Protein AF-A0A101HVV5-F1 (afdb_monomer)

Solvent-accessible surface area (backbone atoms only — not comparable to full-atom values): 5990 Å² total; per-residue (Å²): 132,62,68,68,62,52,52,55,50,50,65,70,46,51,62,54,57,55,50,52,51,50,53,51,39,60,72,59,41,43,72,81,76,57,66,66,62,75,10,48,52,36,28,52,52,11,50,51,41,30,51,52,28,57,72,66,46,60,57,81,77,65,98,60,90,60,49,94,64,90,74,62,58,77,51,37,59,78,32,93,53,35,53,58,54,11,48,51,29,30,49,53,10,51,24,48,50,28,43,24,77,67,33,67,76,74,104

Secondary structure (DSSP, 8-state):
--HHHHHHHHHHHHHHHHHHHHHHHHHT--TTSS-HHHHHHHHHHHHHHHHHHHHHSTT--SSS---SS---SGGGGT-S-HHHHHHHHHHHHHHHHHT-TTHHHH-

Sequence (107 aa):
MNLDRMGSLAFRFRGGVWTLFFLLVLFLSRPGTAGPLYGLVPVALGQGIRFWAAGTIRQYRGEEVGAEGLVTWGPYSIARNPLYLGNALIGAGWCVLSGSVAAFIIF

pLDDT: mean 86.93, std 10.41, range [56.16, 98.31]

Mean predicted aligned error: 6.44 Å

Structure (mmCIF, N/CA/C/O backbone):
data_AF-A0A101HVV5-F1
#
_entry.id   AF-A0A101HVV5-F1
#
loop_
_atom_site.group_PDB
_atom_site.id
_atom_site.type_symbol
_atom_site.label_atom_id
_atom_site.label_alt_id
_atom_site.label_comp_id
_atom_site.label_asym_id
_atom_site.label_entity_id
_atom_site.label_seq_id
_atom_site.pdbx_PDB_ins_code
_atom_site.Cartn_x
_atom_site.Cartn_y
_atom_site.Cartn_z
_atom_site.occupancy
_atom_site.B_iso_or_equiv
_atom_site.auth_seq_id
_atom_site.auth_comp_id
_atom_site.auth_asym_id
_atom_site.auth_atom_id
_atom_site.pdbx_PDB_model_num
ATOM 1 N N . MET A 1 1 ? 16.655 21.029 22.994 1.00 56.16 1 MET A N 1
ATOM 2 C CA . MET A 1 1 ? 15.481 20.878 22.104 1.00 56.16 1 MET A CA 1
ATOM 3 C C . MET A 1 1 ? 14.636 19.753 22.693 1.00 56.16 1 MET A C 1
ATOM 5 O O . MET A 1 1 ? 15.201 18.692 22.902 1.00 56.16 1 MET A O 1
ATOM 9 N N . ASN A 1 2 ? 13.376 19.992 23.085 1.00 71.75 2 ASN A N 1
ATOM 10 C CA . ASN A 1 2 ? 12.546 18.965 23.746 1.00 71.75 2 ASN A CA 1
ATOM 11 C C . ASN A 1 2 ? 12.249 17.796 22.794 1.00 71.75 2 ASN A C 1
ATOM 13 O O . ASN A 1 2 ? 11.921 18.033 21.630 1.00 71.75 2 ASN A O 1
ATOM 17 N N . LEU A 1 3 ? 12.331 16.563 23.300 1.00 72.12 3 LEU A N 1
ATOM 18 C CA . LEU A 1 3 ? 12.047 15.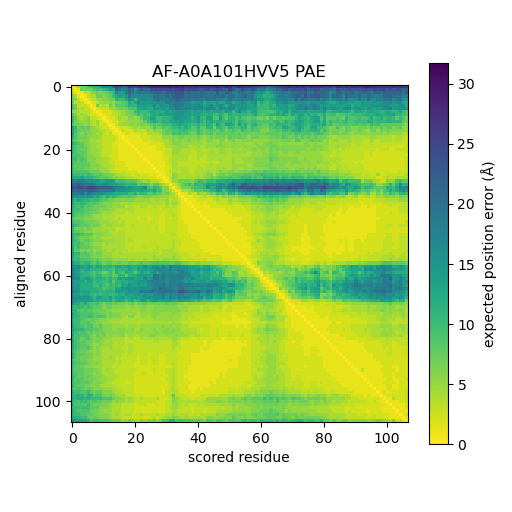328 22.554 1.00 72.12 3 LEU A CA 1
ATOM 19 C C . LEU A 1 3 ? 10.642 15.341 21.923 1.00 72.12 3 LEU A C 1
ATOM 21 O O . LEU A 1 3 ? 10.484 14.936 20.773 1.00 72.12 3 LEU A O 1
ATOM 25 N N . ASP A 1 4 ? 9.661 15.945 22.595 1.00 72.25 4 ASP A N 1
ATOM 26 C CA . ASP A 1 4 ? 8.281 16.074 22.099 1.00 72.25 4 ASP A CA 1
ATOM 27 C C . ASP A 1 4 ? 8.174 16.962 20.844 1.00 72.25 4 ASP A C 1
ATOM 29 O O . ASP A 1 4 ? 7.407 16.696 19.913 1.00 72.25 4 ASP A O 1
ATOM 33 N N . ARG A 1 5 ? 9.010 18.008 20.759 1.00 71.44 5 ARG A N 1
ATOM 34 C CA . ARG A 1 5 ? 9.116 18.857 19.557 1.00 71.44 5 ARG A CA 1
ATOM 35 C C . ARG A 1 5 ? 9.773 18.122 18.392 1.00 71.44 5 ARG A C 1
ATOM 37 O O . ARG A 1 5 ? 9.452 18.412 17.247 1.00 71.44 5 ARG A O 1
ATOM 44 N N . MET A 1 6 ? 10.692 17.196 18.662 1.00 69.81 6 MET A N 1
ATOM 45 C CA . MET A 1 6 ? 11.326 16.385 17.617 1.00 69.81 6 MET A CA 1
ATOM 46 C C . MET A 1 6 ? 10.361 15.328 17.065 1.00 69.81 6 MET A C 1
ATOM 48 O O . MET A 1 6 ? 10.292 15.157 15.849 1.00 69.81 6 MET A O 1
ATOM 52 N N . GLY A 1 7 ? 9.576 14.679 17.934 1.00 69.38 7 GLY A N 1
ATOM 53 C CA . GLY A 1 7 ? 8.572 13.683 17.541 1.00 69.38 7 GLY A CA 1
ATOM 54 C C . GLY A 1 7 ? 7.467 14.265 16.656 1.00 69.38 7 GLY A C 1
ATOM 55 O O . GLY A 1 7 ? 7.212 13.761 15.562 1.00 69.38 7 GLY A O 1
ATOM 56 N N . SER A 1 8 ? 6.886 15.391 17.071 1.00 72.06 8 SER A N 1
ATOM 57 C CA . SER A 1 8 ? 5.861 16.110 16.294 1.00 72.06 8 SER A CA 1
ATOM 58 C C . SER A 1 8 ? 6.375 16.610 14.936 1.00 72.06 8 SER A C 1
ATOM 60 O O . SER A 1 8 ? 5.668 16.529 13.928 1.00 72.06 8 SER A O 1
ATOM 62 N N . LEU A 1 9 ? 7.628 17.078 14.861 1.00 74.31 9 LEU A N 1
ATOM 63 C CA . LEU A 1 9 ? 8.237 17.487 13.593 1.00 74.31 9 LEU A CA 1
ATOM 64 C C . LEU A 1 9 ? 8.437 16.286 12.652 1.00 74.31 9 LEU A C 1
ATOM 66 O O . LEU A 1 9 ? 8.108 16.372 11.468 1.00 74.31 9 LEU A O 1
ATOM 70 N N . ALA A 1 10 ? 8.924 15.158 13.177 1.00 74.25 10 ALA A N 1
ATOM 71 C CA . ALA A 1 10 ? 9.098 13.923 12.417 1.00 74.25 10 ALA A CA 1
ATOM 72 C C . ALA A 1 10 ? 7.755 13.376 11.902 1.00 74.25 10 ALA A C 1
ATOM 74 O O . ALA A 1 10 ? 7.651 12.996 10.735 1.00 74.25 10 ALA A O 1
ATOM 75 N N . PHE A 1 11 ? 6.698 13.412 12.720 1.00 72.00 11 PHE A N 1
ATOM 76 C CA . PHE A 1 11 ? 5.354 13.012 12.299 1.00 72.00 11 PHE A CA 1
ATOM 77 C C . PHE A 1 11 ? 4.797 13.923 11.197 1.00 72.00 11 PHE A C 1
ATOM 79 O O . PHE A 1 11 ? 4.180 13.437 10.244 1.00 72.00 11 PHE A O 1
ATOM 86 N N . ARG A 1 12 ? 5.077 15.231 11.266 1.00 75.88 12 ARG A N 1
ATOM 87 C CA . ARG A 1 12 ? 4.686 16.201 10.234 1.00 75.88 12 ARG A CA 1
ATOM 88 C C . ARG A 1 12 ? 5.399 15.955 8.903 1.00 75.88 12 ARG A C 1
ATOM 90 O O . ARG A 1 12 ? 4.767 16.019 7.852 1.00 75.88 12 ARG A O 1
ATOM 97 N N . PHE A 1 13 ? 6.694 15.642 8.940 1.00 82.06 13 PHE A N 1
ATOM 98 C CA . PHE A 1 13 ? 7.511 15.409 7.744 1.00 82.06 13 PHE A CA 1
ATOM 99 C C . PHE A 1 13 ? 7.572 13.949 7.287 1.00 82.06 13 PHE A C 1
ATOM 101 O O . PHE A 1 13 ? 8.207 13.667 6.272 1.00 82.06 13 PHE A O 1
ATOM 108 N N . ARG A 1 14 ? 6.865 13.022 7.948 1.00 79.50 14 ARG A N 1
ATOM 109 C CA . ARG A 1 14 ? 6.850 11.595 7.576 1.00 79.50 14 ARG A CA 1
ATOM 110 C C . ARG A 1 14 ? 6.511 11.356 6.104 1.00 79.50 14 ARG A C 1
ATOM 112 O O . ARG A 1 14 ? 7.025 10.425 5.502 1.00 79.50 14 ARG A O 1
ATOM 119 N N . GLY A 1 15 ? 5.660 12.206 5.519 1.00 82.81 15 GLY A N 1
ATOM 120 C CA . GLY A 1 15 ? 5.317 12.150 4.097 1.00 82.81 15 GLY A CA 1
ATOM 121 C C . GLY A 1 15 ? 6.494 12.495 3.184 1.00 82.81 15 GLY A C 1
ATOM 122 O O . GLY A 1 15 ? 6.631 11.892 2.130 1.00 82.81 15 GLY A O 1
ATOM 123 N N . GLY A 1 16 ? 7.380 13.398 3.613 1.00 88.56 16 GLY A N 1
ATOM 124 C CA . GLY A 1 16 ? 8.558 13.810 2.850 1.00 88.56 16 GLY A CA 1
ATOM 125 C C . GLY A 1 16 ? 9.547 12.671 2.609 1.00 88.56 16 GLY A C 1
ATOM 126 O O . GLY A 1 16 ? 10.108 12.587 1.522 1.00 88.56 16 GLY A O 1
ATOM 127 N N . VAL A 1 17 ? 9.698 11.754 3.572 1.00 87.19 17 VAL A N 1
ATOM 128 C CA . VAL A 1 17 ? 10.526 10.545 3.402 1.00 87.19 17 VAL A CA 1
ATOM 129 C C . VAL A 1 17 ? 9.976 9.675 2.269 1.00 87.19 17 VAL A C 1
ATOM 131 O O . VAL A 1 17 ? 10.714 9.304 1.360 1.00 87.19 17 VAL A O 1
ATOM 134 N N . TRP A 1 18 ? 8.663 9.424 2.266 1.00 86.12 18 TRP A N 1
ATOM 135 C CA . TRP A 1 18 ? 8.009 8.662 1.198 1.00 86.12 18 TRP A CA 1
ATOM 136 C C . TRP A 1 18 ? 8.091 9.366 -0.158 1.00 86.12 18 TRP A C 1
ATOM 138 O O . TRP A 1 18 ? 8.327 8.711 -1.170 1.00 86.12 18 TRP A O 1
ATOM 148 N N . THR A 1 19 ? 7.955 10.694 -0.189 1.00 89.31 19 THR A N 1
ATOM 149 C CA . THR A 1 19 ? 8.141 11.485 -1.412 1.00 89.31 19 THR A CA 1
ATOM 150 C C . THR A 1 19 ? 9.561 11.346 -1.955 1.00 89.31 19 THR A C 1
ATOM 152 O O . THR A 1 19 ? 9.733 11.167 -3.157 1.00 89.31 19 THR A O 1
ATOM 155 N N . LEU A 1 20 ? 10.580 11.387 -1.092 1.00 91.75 20 LEU A N 1
ATOM 156 C CA . LEU A 1 20 ? 11.973 11.217 -1.504 1.00 91.75 20 LEU A CA 1
ATOM 157 C C . LEU A 1 20 ? 12.220 9.824 -2.101 1.00 91.75 20 LEU A C 1
ATOM 159 O O . LEU A 1 20 ? 12.814 9.724 -3.173 1.00 91.75 20 LEU A O 1
ATOM 163 N N . PHE A 1 21 ? 11.730 8.762 -1.455 1.00 90.12 21 PHE A N 1
ATOM 164 C CA . PHE A 1 21 ? 11.824 7.399 -1.990 1.00 90.12 21 PHE A CA 1
ATOM 165 C C . PHE A 1 21 ? 11.103 7.253 -3.329 1.00 90.12 21 PHE A C 1
ATOM 167 O O . PHE A 1 21 ? 11.652 6.668 -4.260 1.00 90.12 21 PHE A O 1
ATOM 174 N N . PHE A 1 22 ? 9.920 7.850 -3.469 1.00 89.88 22 PHE A N 1
ATOM 175 C CA . PHE A 1 22 ? 9.199 7.867 -4.737 1.00 89.88 22 PHE A CA 1
ATOM 176 C C . PHE A 1 22 ? 9.995 8.569 -5.849 1.00 89.88 22 PHE A C 1
ATOM 178 O O . PHE A 1 22 ? 10.139 8.017 -6.938 1.00 89.88 22 PHE A O 1
ATOM 185 N N . LEU A 1 23 ? 10.573 9.745 -5.574 1.00 93.12 23 LEU A N 1
ATOM 186 C CA . LEU A 1 23 ? 11.423 10.462 -6.532 1.00 93.12 23 LEU A CA 1
ATOM 187 C C . LEU A 1 23 ? 12.668 9.653 -6.925 1.00 93.12 23 LEU A C 1
ATOM 189 O O . LEU A 1 23 ? 13.040 9.637 -8.098 1.00 93.12 23 LEU A O 1
ATOM 193 N N . LEU A 1 24 ? 13.283 8.949 -5.972 1.00 92.94 24 LEU A N 1
ATOM 194 C CA . LEU A 1 24 ? 14.422 8.071 -6.239 1.00 92.94 24 LEU A CA 1
ATOM 195 C C . LEU A 1 24 ? 14.034 6.901 -7.157 1.00 92.94 24 LEU A C 1
ATOM 197 O O . LEU A 1 24 ? 14.751 6.606 -8.112 1.00 92.94 24 LEU A O 1
ATOM 201 N N . VAL A 1 25 ? 12.884 6.265 -6.916 1.00 90.94 25 VAL A N 1
ATOM 202 C CA . VAL A 1 25 ? 12.364 5.190 -7.777 1.00 90.94 25 VAL A CA 1
ATOM 203 C C . VAL A 1 25 ? 12.037 5.705 -9.176 1.00 90.94 25 VAL A C 1
ATOM 205 O O . VAL A 1 25 ? 12.370 5.036 -10.151 1.00 90.94 25 VAL A O 1
ATOM 208 N N . LEU A 1 26 ? 11.445 6.898 -9.301 1.00 90.81 26 LEU A N 1
ATOM 209 C CA . LEU A 1 26 ? 11.202 7.523 -10.604 1.00 90.81 26 LEU A CA 1
ATOM 210 C C . LEU A 1 26 ? 12.506 7.771 -11.367 1.00 90.81 26 LEU A C 1
ATOM 212 O O . LEU A 1 26 ? 12.585 7.448 -12.551 1.00 90.81 26 LEU A O 1
ATOM 216 N N . PHE A 1 27 ? 13.536 8.285 -10.693 1.00 93.38 27 PHE A N 1
ATOM 217 C CA . PHE A 1 27 ? 14.851 8.504 -11.296 1.00 93.38 27 PHE A CA 1
ATOM 218 C C . PHE A 1 27 ? 15.506 7.198 -11.776 1.00 93.38 27 PHE A C 1
ATOM 220 O O . PHE A 1 27 ? 16.144 7.170 -12.825 1.00 93.38 27 PHE A O 1
ATOM 227 N N . LEU A 1 28 ? 15.320 6.102 -11.035 1.00 90.94 28 LEU A N 1
ATOM 228 C CA . LEU A 1 28 ? 15.852 4.776 -11.368 1.00 90.94 28 LEU A CA 1
ATOM 229 C C . LEU A 1 28 ? 14.940 3.956 -12.297 1.00 90.94 28 LEU A C 1
ATOM 231 O O . LEU A 1 28 ? 15.280 2.811 -12.615 1.00 90.94 28 LEU A O 1
ATOM 235 N N . SER A 1 29 ? 13.784 4.495 -12.693 1.00 90.88 29 SER A N 1
ATOM 236 C CA . SER A 1 29 ? 12.777 3.755 -13.452 1.00 90.88 29 SER A CA 1
ATOM 237 C C . SER A 1 29 ? 13.232 3.471 -14.885 1.00 90.88 29 SER A C 1
ATOM 239 O O . SER A 1 29 ? 13.865 4.289 -15.554 1.00 90.88 29 SER A O 1
ATOM 241 N N . ARG A 1 30 ? 12.910 2.268 -15.359 1.00 88.88 30 ARG A N 1
ATOM 242 C CA . ARG A 1 30 ? 13.175 1.774 -16.715 1.00 88.88 30 ARG A CA 1
ATOM 243 C C . ARG A 1 30 ? 11.900 1.123 -17.264 1.00 88.88 30 ARG A C 1
ATOM 245 O O . ARG A 1 30 ? 11.828 -0.105 -17.346 1.00 88.88 30 ARG A O 1
ATOM 252 N N . PRO A 1 31 ? 10.868 1.927 -17.582 1.00 77.38 31 PRO A N 1
ATOM 253 C CA . PRO A 1 31 ? 9.592 1.409 -18.062 1.00 77.38 31 PRO A CA 1
ATOM 254 C C . PRO A 1 31 ? 9.776 0.663 -19.392 1.00 77.38 31 PRO A C 1
ATOM 256 O O . PRO A 1 31 ? 10.501 1.122 -20.271 1.00 77.38 31 PRO A O 1
ATOM 259 N N . GLY A 1 32 ? 9.115 -0.490 -19.538 1.00 72.81 32 GLY A N 1
ATOM 260 C CA . GLY A 1 32 ? 9.144 -1.305 -20.764 1.00 72.81 32 GLY A CA 1
ATOM 261 C C . GLY A 1 32 ? 9.603 -2.756 -20.587 1.00 72.81 32 GLY A C 1
ATOM 262 O O . GLY A 1 3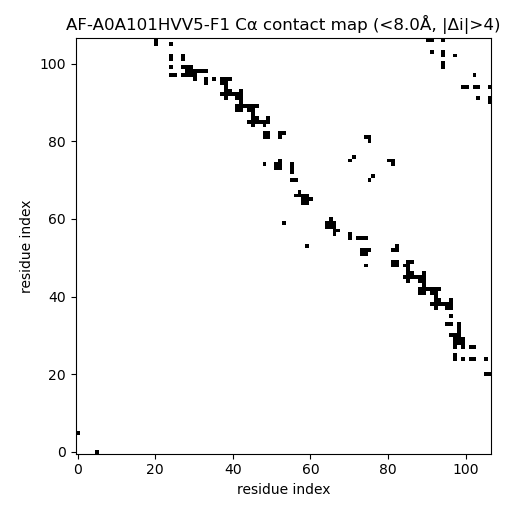2 ? 9.563 -3.517 -21.547 1.00 72.81 32 GLY A O 1
ATOM 263 N N . THR A 1 33 ? 10.009 -3.168 -19.382 1.00 66.81 33 THR A N 1
ATOM 264 C CA . THR A 1 33 ? 10.499 -4.537 -19.122 1.00 66.81 33 THR A CA 1
ATOM 265 C C . THR A 1 33 ? 9.399 -5.546 -18.772 1.00 66.81 33 THR A C 1
ATOM 267 O O . THR A 1 33 ? 9.590 -6.742 -18.974 1.00 66.81 33 THR A O 1
ATOM 270 N N . ALA A 1 34 ? 8.237 -5.092 -18.292 1.00 70.00 34 ALA A N 1
ATOM 271 C CA . ALA A 1 34 ? 7.087 -5.931 -17.949 1.00 70.00 34 ALA A CA 1
ATOM 272 C C . ALA A 1 34 ? 5.781 -5.331 -18.493 1.00 70.00 34 ALA A C 1
ATOM 274 O O . ALA A 1 34 ? 5.644 -4.112 -18.610 1.00 70.00 34 ALA A O 1
ATOM 275 N N . GLY A 1 35 ? 4.800 -6.184 -18.810 1.00 81.81 35 GLY A N 1
ATOM 276 C CA . GLY A 1 35 ? 3.466 -5.725 -19.204 1.00 81.81 35 GLY A CA 1
ATOM 277 C C . GLY A 1 35 ? 2.787 -4.956 -18.057 1.00 81.81 35 GLY A C 1
ATOM 278 O O . GLY A 1 35 ? 2.823 -5.432 -16.920 1.00 81.81 35 GLY A O 1
ATOM 279 N N . PRO A 1 36 ? 2.127 -3.810 -18.318 1.00 86.12 36 PRO A N 1
ATOM 280 C CA . PRO A 1 36 ? 1.595 -2.933 -17.267 1.00 86.12 36 PRO A CA 1
ATOM 281 C C . PRO A 1 36 ? 0.585 -3.639 -16.353 1.00 86.12 36 PRO A C 1
ATOM 283 O O . PRO A 1 36 ? 0.468 -3.312 -15.174 1.00 86.12 36 PRO A O 1
ATOM 286 N N . LEU A 1 37 ? -0.103 -4.661 -16.866 1.00 92.00 37 LEU A N 1
ATOM 287 C CA . LEU A 1 37 ? -1.075 -5.440 -16.107 1.00 92.00 37 LEU A CA 1
ATOM 288 C C . LEU A 1 37 ? -0.453 -6.154 -14.893 1.00 92.00 37 LEU A C 1
ATOM 290 O O . LEU A 1 37 ? -1.084 -6.209 -13.841 1.00 92.00 37 LEU A O 1
ATOM 294 N N . TYR A 1 38 ? 0.792 -6.631 -15.001 1.00 92.25 38 TYR A N 1
ATOM 295 C CA . TYR A 1 38 ? 1.471 -7.336 -13.907 1.00 92.25 38 TYR A CA 1
ATOM 296 C C . TYR A 1 38 ? 1.717 -6.450 -12.685 1.00 92.25 38 TYR A C 1
ATOM 298 O O . TYR A 1 38 ? 1.752 -6.954 -11.567 1.00 92.25 38 TYR A O 1
ATOM 306 N N . GLY A 1 39 ? 1.862 -5.139 -12.882 1.00 93.56 39 GLY A N 1
ATOM 307 C CA . GLY A 1 39 ? 1.978 -4.188 -11.782 1.00 93.56 39 GLY A CA 1
ATOM 308 C C . GLY A 1 39 ? 0.640 -3.570 -11.369 1.00 93.56 39 GLY A C 1
ATOM 309 O O . GLY A 1 39 ? 0.397 -3.364 -10.183 1.00 93.56 39 GLY A O 1
ATOM 310 N N . LEU A 1 40 ? -0.275 -3.333 -12.314 1.00 95.81 40 LEU A N 1
ATOM 311 C CA . LEU A 1 40 ? -1.584 -2.740 -12.011 1.00 95.81 40 LEU A CA 1
ATOM 312 C C . LEU A 1 40 ? -2.494 -3.667 -11.196 1.00 95.81 40 LEU A C 1
ATOM 314 O O . LEU A 1 40 ? -3.213 -3.188 -10.321 1.00 95.81 40 LEU A O 1
ATOM 318 N N . VAL A 1 41 ? -2.453 -4.981 -11.438 1.00 97.25 41 VAL A N 1
ATOM 319 C CA . VAL A 1 41 ? -3.245 -5.963 -10.678 1.00 97.25 41 VAL A CA 1
ATOM 320 C C . VAL A 1 41 ? -2.928 -5.926 -9.174 1.00 97.25 41 VAL A C 1
ATOM 322 O O . VAL A 1 41 ? -3.857 -5.710 -8.392 1.00 97.25 41 VAL A O 1
ATOM 325 N N . PRO A 1 42 ? -1.667 -6.078 -8.718 1.00 97.00 42 PRO A N 1
ATOM 326 C CA . PRO A 1 42 ? -1.356 -5.995 -7.292 1.00 97.00 42 PRO A CA 1
ATOM 327 C C . PRO A 1 42 ? -1.637 -4.606 -6.697 1.00 97.00 42 PRO A C 1
ATOM 329 O O . PRO A 1 42 ? -2.108 -4.539 -5.562 1.00 97.00 42 PRO A O 1
ATOM 332 N N . VAL A 1 43 ? -1.465 -3.510 -7.454 1.00 97.50 43 VAL A N 1
ATOM 333 C CA . VAL A 1 43 ? -1.885 -2.165 -7.003 1.00 97.50 43 VAL A CA 1
ATOM 334 C C . VAL A 1 43 ? -3.386 -2.121 -6.723 1.00 97.50 43 VAL A C 1
ATOM 336 O O . VAL A 1 43 ? -3.796 -1.689 -5.645 1.00 97.50 43 VAL A O 1
ATOM 339 N N . ALA A 1 44 ? -4.210 -2.591 -7.661 1.00 98.31 44 ALA A N 1
ATOM 340 C CA . ALA A 1 44 ? -5.662 -2.579 -7.519 1.00 98.31 44 ALA A CA 1
ATOM 341 C C . ALA A 1 44 ? -6.130 -3.464 -6.352 1.00 98.31 44 ALA A C 1
ATOM 343 O O . ALA A 1 44 ? -6.941 -3.028 -5.534 1.00 98.31 44 ALA A O 1
ATOM 344 N N . LEU A 1 45 ? -5.577 -4.675 -6.227 1.00 98.12 45 LEU A N 1
ATOM 345 C CA . LEU A 1 45 ? -5.883 -5.590 -5.122 1.00 98.12 45 LEU A CA 1
ATOM 346 C C . LEU A 1 45 ? -5.479 -5.001 -3.766 1.00 98.12 45 LEU A C 1
ATOM 348 O O . LEU A 1 45 ? -6.277 -4.999 -2.826 1.00 98.12 45 LEU A O 1
ATOM 352 N N . GLY A 1 46 ? -4.266 -4.453 -3.668 1.00 98.00 46 GLY A N 1
ATOM 353 C CA . GLY A 1 46 ? -3.785 -3.807 -2.451 1.00 98.00 46 GLY A CA 1
ATOM 354 C C . GLY A 1 46 ? -4.647 -2.609 -2.057 1.00 98.00 46 GLY A C 1
ATOM 355 O O . GLY A 1 46 ? -5.008 -2.464 -0.887 1.00 98.00 46 GLY A O 1
ATOM 356 N N . GLN A 1 47 ? -5.061 -1.793 -3.029 1.00 98.25 47 GLN A N 1
ATOM 357 C CA . GLN A 1 47 ? -5.962 -0.666 -2.794 1.00 98.25 47 GLN A CA 1
ATOM 358 C C . GLN A 1 47 ? -7.358 -1.123 -2.343 1.00 98.25 47 GLN A C 1
ATOM 360 O O . GLN A 1 47 ? -7.924 -0.529 -1.424 1.00 98.25 47 GLN A O 1
ATOM 365 N N . GLY A 1 48 ? -7.883 -2.209 -2.917 1.00 98.19 48 GLY A N 1
ATOM 366 C CA . GLY A 1 48 ? -9.129 -2.839 -2.479 1.00 98.19 48 GLY A CA 1
ATOM 367 C C . GLY A 1 48 ? -9.070 -3.299 -1.019 1.00 98.19 48 GLY A C 1
ATOM 368 O O . GLY A 1 48 ? -9.943 -2.947 -0.225 1.00 98.19 48 GLY A O 1
ATOM 369 N N . ILE A 1 49 ? -7.994 -3.993 -0.626 1.00 97.69 49 ILE A N 1
ATOM 370 C CA . ILE A 1 49 ? -7.761 -4.407 0.769 1.00 97.69 49 ILE A CA 1
ATOM 371 C C . ILE A 1 49 ? -7.692 -3.189 1.692 1.00 97.69 49 ILE A C 1
ATOM 373 O O . ILE A 1 49 ? -8.275 -3.205 2.777 1.00 97.69 49 ILE A O 1
ATOM 377 N N . ARG A 1 50 ? -7.019 -2.110 1.271 1.00 96.12 50 ARG A N 1
ATOM 378 C CA . ARG A 1 50 ? -6.938 -0.883 2.074 1.00 96.12 50 ARG A CA 1
ATOM 379 C C . ARG A 1 50 ? -8.294 -0.227 2.271 1.00 96.12 50 ARG A C 1
ATOM 381 O O . ARG A 1 50 ? -8.567 0.209 3.385 1.00 96.12 50 ARG A O 1
ATOM 388 N N . PHE A 1 51 ? -9.128 -0.153 1.235 1.00 96.38 51 PHE A N 1
ATOM 389 C CA . PHE A 1 51 ? -10.477 0.395 1.367 1.00 96.38 51 PHE A CA 1
ATOM 390 C C . PHE A 1 51 ? -11.344 -0.456 2.291 1.00 96.38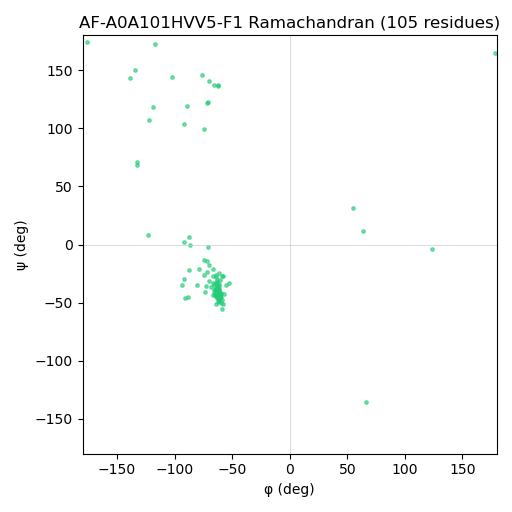 51 PHE A C 1
ATOM 392 O O . PHE A 1 51 ? -11.983 0.090 3.188 1.00 96.38 51 PHE A O 1
ATOM 399 N N . TRP A 1 52 ? -11.297 -1.782 2.148 1.00 96.25 52 TRP A N 1
ATOM 400 C CA . TRP A 1 52 ? -12.018 -2.687 3.038 1.00 96.25 52 TRP A CA 1
ATOM 401 C C . TRP A 1 52 ? -11.555 -2.533 4.493 1.00 96.25 52 TRP A C 1
ATOM 403 O O . TRP A 1 52 ? -12.377 -2.372 5.396 1.00 96.25 52 TRP A O 1
ATOM 413 N N . ALA A 1 53 ? -10.241 -2.491 4.727 1.00 95.00 53 ALA A N 1
ATOM 414 C CA . ALA A 1 53 ? -9.667 -2.328 6.057 1.00 95.00 53 ALA A CA 1
ATOM 415 C C . ALA A 1 53 ? -10.012 -0.975 6.681 1.00 95.00 53 ALA A C 1
ATOM 417 O O . ALA A 1 53 ? -10.547 -0.948 7.785 1.00 95.00 53 ALA A O 1
ATOM 418 N N . ALA A 1 54 ? -9.784 0.132 5.972 1.00 92.81 54 ALA A N 1
ATOM 419 C CA . ALA A 1 54 ? -10.089 1.474 6.467 1.00 92.81 54 ALA A CA 1
ATOM 420 C C . ALA A 1 54 ? -11.592 1.692 6.712 1.00 92.81 54 ALA A C 1
ATOM 422 O O . ALA A 1 54 ? -11.959 2.443 7.609 1.00 92.81 54 ALA A O 1
ATOM 423 N N . GLY A 1 55 ? -12.461 1.022 5.947 1.00 92.06 55 GLY A N 1
ATOM 424 C CA . GLY A 1 55 ? -13.903 1.011 6.202 1.00 92.06 55 GLY A CA 1
ATOM 425 C C . GLY A 1 55 ? -14.303 0.193 7.435 1.00 92.06 55 GLY A C 1
ATOM 426 O O . GLY A 1 55 ? -15.348 0.458 8.024 1.00 92.06 55 GLY A O 1
ATOM 427 N N . THR A 1 56 ? -13.473 -0.773 7.841 1.00 92.44 56 THR A N 1
ATOM 428 C CA . THR A 1 56 ? -13.724 -1.651 8.996 1.00 92.44 56 THR A CA 1
ATOM 429 C C . THR A 1 56 ? -13.190 -1.042 10.296 1.00 92.44 56 THR A C 1
ATOM 431 O O . THR A 1 56 ? -13.894 -1.032 11.304 1.00 92.44 56 THR A O 1
ATOM 434 N N . ILE A 1 57 ? -11.962 -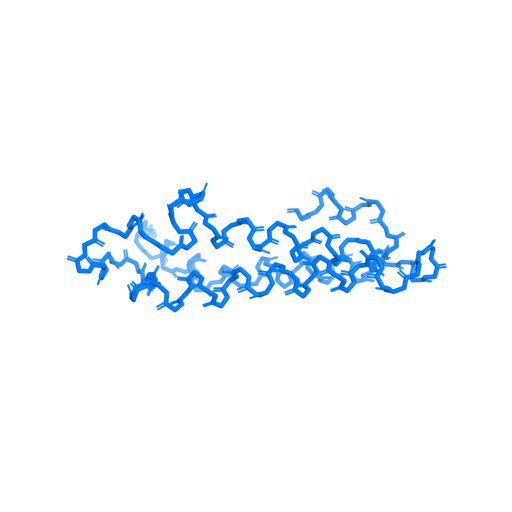0.507 10.293 1.00 88.19 57 ILE A N 1
ATOM 435 C CA . ILE A 1 57 ? -11.367 0.145 11.466 1.00 88.19 57 ILE A CA 1
ATOM 436 C C . ILE A 1 57 ? -11.664 1.653 11.441 1.00 88.19 57 ILE A C 1
ATOM 438 O O . ILE A 1 57 ? -11.091 2.425 10.674 1.00 88.19 57 ILE A O 1
ATOM 442 N N . ARG A 1 58 ? -12.608 2.110 12.266 1.00 78.00 58 ARG A N 1
ATOM 443 C CA . ARG A 1 58 ? -12.888 3.549 12.411 1.00 78.00 58 ARG A CA 1
ATOM 444 C C . ARG A 1 58 ? -11.805 4.213 13.268 1.00 78.00 58 ARG A C 1
ATOM 446 O O . ARG A 1 58 ? -11.255 3.585 14.164 1.00 78.00 58 ARG A O 1
ATOM 453 N N . GLN A 1 59 ? -11.479 5.473 12.964 1.00 73.88 59 GLN A N 1
ATOM 454 C CA . GLN A 1 59 ? -10.519 6.301 13.721 1.00 73.88 59 GLN A CA 1
ATOM 455 C C . GLN A 1 59 ? -9.112 5.690 13.917 1.00 73.88 59 GLN A C 1
ATOM 457 O O . GLN A 1 59 ? -8.409 5.994 14.874 1.00 73.88 59 GLN A O 1
ATOM 462 N N . TYR A 1 60 ? -8.638 4.881 12.966 1.00 72.19 60 TYR A N 1
ATOM 463 C CA . TYR A 1 60 ? -7.326 4.218 13.041 1.00 72.19 60 TYR A CA 1
ATOM 464 C C . TYR A 1 60 ? -6.104 5.144 12.868 1.00 72.19 60 TYR A C 1
ATOM 466 O O . TYR A 1 60 ? -4.965 4.675 12.870 1.00 72.19 60 TYR A O 1
ATOM 474 N N . ARG A 1 61 ? -6.317 6.443 12.624 1.00 68.31 61 ARG A N 1
ATOM 475 C CA . ARG A 1 61 ? -5.268 7.399 12.253 1.00 68.31 61 ARG A CA 1
ATOM 476 C C . ARG A 1 61 ? -5.235 8.553 13.255 1.00 68.31 61 ARG A C 1
ATOM 478 O O . ARG A 1 61 ? -6.086 9.429 13.192 1.00 68.31 61 ARG A O 1
ATOM 485 N N . GLY A 1 62 ? -4.210 8.577 14.101 1.00 66.50 62 GLY A N 1
ATOM 486 C CA . GLY A 1 62 ? -3.971 9.619 15.102 1.00 66.50 62 GLY A CA 1
ATOM 487 C C . GLY A 1 62 ? -2.718 9.308 15.923 1.00 66.50 62 GLY A C 1
ATOM 488 O O . GLY A 1 62 ? -2.207 8.192 15.845 1.00 66.50 62 GLY A O 1
ATOM 489 N N . GLU A 1 63 ? -2.199 10.299 16.648 1.00 61.94 63 GLU A N 1
ATOM 490 C CA . GLU A 1 63 ? -1.155 10.082 17.669 1.00 61.94 63 GLU A CA 1
ATOM 491 C C . GLU A 1 63 ? -1.748 9.430 18.930 1.00 61.94 63 GLU A C 1
ATOM 493 O O . GLU A 1 63 ? -1.071 8.674 19.620 1.00 61.94 63 GLU A O 1
ATOM 498 N N . GLU A 1 64 ? -3.044 9.649 19.162 1.00 68.25 64 GLU A N 1
ATOM 499 C CA . GLU A 1 64 ? -3.835 9.002 20.201 1.00 68.25 64 GLU A CA 1
ATOM 500 C C . GLU A 1 64 ? -4.709 7.893 19.602 1.00 68.25 64 GLU A C 1
ATOM 502 O O . GLU A 1 64 ? -5.217 7.996 18.479 1.00 68.25 64 GLU A O 1
ATOM 507 N N . VAL A 1 65 ? -4.884 6.808 20.359 1.00 69.31 65 VAL A N 1
ATOM 508 C CA . VAL A 1 65 ? -5.729 5.680 19.959 1.00 69.31 65 VAL A CA 1
ATOM 509 C C . VAL A 1 65 ? -7.196 6.086 20.117 1.00 69.31 65 VAL A C 1
ATOM 511 O O . VAL A 1 65 ? -7.743 6.028 21.211 1.00 69.31 65 VAL A O 1
ATOM 514 N N . GLY A 1 66 ? -7.834 6.477 19.011 1.00 66.56 66 GLY A N 1
ATOM 515 C CA . GLY A 1 66 ? -9.274 6.773 18.945 1.00 66.56 66 GLY A CA 1
ATOM 516 C C . GLY A 1 66 ? -10.161 5.554 18.660 1.00 66.56 66 GLY A C 1
ATOM 517 O O . GLY A 1 66 ? -11.350 5.696 18.401 1.00 66.56 66 GLY A O 1
ATOM 518 N N . ALA A 1 67 ? -9.604 4.341 18.636 1.00 73.94 67 ALA A N 1
ATOM 519 C CA . ALA A 1 67 ? -10.387 3.145 18.338 1.00 73.94 67 ALA A CA 1
ATOM 520 C C . ALA A 1 67 ? -11.327 2.805 19.508 1.00 73.94 67 ALA A C 1
ATOM 522 O O . ALA A 1 67 ? -10.866 2.538 20.614 1.00 73.94 67 ALA A O 1
ATOM 523 N N . GLU A 1 68 ? -12.635 2.750 19.242 1.00 73.00 68 GLU A N 1
ATOM 524 C CA . GLU A 1 68 ? -13.667 2.394 20.233 1.00 73.00 68 GLU A CA 1
ATOM 525 C C . GLU A 1 68 ? -13.489 0.972 20.805 1.00 73.00 68 GLU A C 1
ATOM 527 O O . GLU A 1 68 ? -13.936 0.678 21.911 1.00 73.00 68 GLU A O 1
ATOM 532 N N . GLY A 1 69 ? -12.821 0.080 20.066 1.00 83.00 69 GLY A N 1
ATOM 533 C CA . GLY A 1 69 ? -12.539 -1.289 20.487 1.00 83.00 69 GLY A CA 1
ATOM 534 C C . GLY A 1 69 ? -11.675 -2.058 19.486 1.00 83.00 69 GLY A C 1
ATOM 535 O O . GLY A 1 69 ? -11.370 -1.577 18.392 1.00 83.00 69 GLY A O 1
ATOM 536 N N . LEU A 1 70 ? -11.272 -3.275 19.864 1.00 88.25 70 LEU A N 1
ATOM 537 C CA . LEU A 1 70 ? -10.495 -4.159 18.994 1.00 88.25 70 LEU A CA 1
ATOM 538 C C . LEU A 1 70 ? -11.365 -4.696 17.850 1.00 88.25 70 LEU A C 1
ATOM 540 O O . LEU A 1 70 ? -12.368 -5.371 18.075 1.00 88.25 70 LEU A O 1
ATOM 544 N N . VAL A 1 71 ? -10.935 -4.453 16.614 1.00 91.62 71 VAL A N 1
ATOM 545 C CA . VAL A 1 71 ? -11.600 -4.958 15.409 1.00 91.62 71 VAL A CA 1
ATOM 546 C C . VAL A 1 71 ? -11.034 -6.327 15.037 1.00 91.62 71 VAL A C 1
ATOM 548 O O . VAL A 1 71 ? -9.849 -6.453 14.738 1.00 91.62 71 VAL A O 1
ATOM 551 N N . THR A 1 72 ? -11.888 -7.351 15.026 1.00 94.75 72 THR A N 1
ATOM 552 C CA . THR A 1 72 ? -11.520 -8.747 14.710 1.00 94.75 72 THR A CA 1
ATOM 553 C C . THR A 1 72 ? -12.318 -9.343 13.547 1.00 94.75 72 THR A C 1
ATOM 555 O O . THR A 1 72 ? -12.214 -10.534 13.264 1.00 94.75 72 THR A O 1
ATOM 558 N N . TRP A 1 73 ? -13.111 -8.526 12.851 1.00 93.38 73 TRP A N 1
ATOM 559 C CA . TRP A 1 73 ? -13.960 -8.933 11.730 1.00 93.38 73 TRP A CA 1
ATOM 560 C C . TRP A 1 73 ? -13.538 -8.242 10.424 1.00 93.38 73 TRP A C 1
ATOM 562 O O . TRP A 1 73 ? -12.660 -7.376 10.407 1.00 93.38 73 TRP A O 1
ATOM 572 N N . GLY A 1 74 ? -14.136 -8.647 9.302 1.00 94.75 74 GLY A N 1
ATOM 573 C CA . GLY A 1 74 ? -13.763 -8.126 7.985 1.00 94.75 74 GLY A CA 1
ATOM 574 C C . GLY A 1 74 ? -12.336 -8.551 7.604 1.00 94.75 74 GLY A C 1
ATOM 575 O O . GLY A 1 74 ? -11.972 -9.698 7.841 1.00 94.75 74 GLY A O 1
ATOM 576 N N . PRO A 1 75 ? -11.484 -7.669 7.060 1.00 95.94 75 PRO A N 1
ATOM 577 C CA . PRO A 1 75 ? -10.123 -8.046 6.678 1.00 95.94 75 PRO A CA 1
ATOM 578 C C . PRO A 1 75 ? -9.221 -8.310 7.894 1.00 95.94 75 PRO A C 1
ATOM 580 O O . PRO A 1 75 ? -8.186 -8.965 7.763 1.00 95.94 75 PRO A O 1
ATOM 583 N N . TYR A 1 76 ? -9.620 -7.836 9.081 1.00 95.31 76 TYR A N 1
ATOM 584 C CA . TYR A 1 76 ? -8.900 -8.053 10.336 1.00 95.31 76 TYR A CA 1
ATOM 585 C C . TYR A 1 76 ? -9.054 -9.480 10.887 1.00 95.31 76 TYR A C 1
ATOM 587 O O . TYR A 1 76 ? -8.270 -9.874 11.747 1.00 95.31 76 TYR A O 1
ATOM 595 N N . SER A 1 77 ? -10.001 -10.279 10.371 1.00 96.19 77 SER A N 1
ATOM 596 C CA . SER A 1 77 ? -10.069 -11.719 10.673 1.00 96.19 77 SER A CA 1
ATOM 597 C C . SER A 1 77 ? -9.053 -12.542 9.871 1.00 96.19 77 SER A C 1
ATOM 599 O O . SER A 1 77 ? -8.700 -13.645 10.278 1.00 96.19 77 SER A O 1
ATOM 601 N N . ILE A 1 78 ? -8.563 -12.004 8.746 1.00 95.69 78 ILE A N 1
ATOM 602 C CA . ILE A 1 78 ? -7.604 -12.667 7.848 1.00 95.69 78 ILE A CA 1
ATOM 603 C C . ILE A 1 78 ? -6.168 -12.325 8.253 1.00 95.69 78 ILE A C 1
ATOM 605 O O . ILE A 1 78 ? -5.303 -13.195 8.324 1.00 95.69 78 ILE A O 1
ATOM 609 N N . ALA A 1 79 ? -5.899 -11.046 8.522 1.00 95.62 79 ALA A N 1
ATOM 610 C CA . ALA A 1 79 ? -4.588 -10.564 8.933 1.00 95.62 79 ALA A CA 1
ATOM 611 C C . ALA A 1 79 ? -4.735 -9.524 10.041 1.00 95.62 79 ALA A C 1
ATOM 613 O O . ALA A 1 79 ? -5.608 -8.669 9.977 1.00 95.62 79 ALA A O 1
ATOM 614 N N . ARG A 1 80 ? -3.817 -9.519 11.016 1.00 93.00 80 ARG A N 1
ATOM 615 C CA . ARG A 1 80 ? -3.809 -8.502 12.087 1.00 93.00 80 ARG A CA 1
ATOM 616 C C . ARG A 1 80 ? -3.559 -7.085 11.566 1.00 93.00 80 ARG A C 1
ATOM 618 O O . ARG A 1 80 ? -3.995 -6.122 12.182 1.00 93.00 80 ARG A O 1
ATOM 625 N N . ASN A 1 81 ? -2.870 -6.963 10.428 1.00 94.38 81 ASN A N 1
ATOM 626 C CA . ASN A 1 81 ? -2.538 -5.678 9.824 1.00 94.38 81 ASN A CA 1
ATOM 627 C C . ASN A 1 81 ? -2.840 -5.621 8.313 1.00 94.38 81 ASN A C 1
ATOM 629 O O . ASN A 1 81 ? -1.922 -5.522 7.490 1.00 94.38 81 ASN A O 1
ATOM 633 N N . PRO A 1 82 ? -4.120 -5.650 7.913 1.00 96.25 82 PRO A N 1
ATOM 634 C CA . PRO A 1 82 ? -4.504 -5.695 6.505 1.00 96.25 82 PRO A CA 1
ATOM 635 C C . PRO A 1 82 ? -4.126 -4.410 5.750 1.00 96.25 82 PRO A C 1
ATOM 637 O O . PRO A 1 82 ? -3.834 -4.457 4.560 1.00 96.25 82 PRO A O 1
ATOM 640 N N . LEU A 1 83 ? -4.034 -3.265 6.438 1.00 95.12 83 LEU A N 1
ATOM 641 C CA . LEU A 1 83 ? -3.544 -2.015 5.842 1.00 95.12 83 LEU A CA 1
ATOM 642 C C . LEU A 1 83 ? -2.084 -2.119 5.374 1.00 95.12 83 LEU A C 1
ATOM 644 O O . LEU A 1 83 ? -1.761 -1.613 4.300 1.00 95.12 83 LEU A O 1
ATOM 648 N N . TYR A 1 84 ? -1.213 -2.785 6.142 1.00 95.00 84 TYR A N 1
ATOM 649 C CA . TYR A 1 84 ? 0.180 -3.004 5.734 1.00 95.00 84 TYR A CA 1
ATOM 650 C C . TYR A 1 84 ? 0.279 -4.040 4.617 1.00 95.00 84 TYR A C 1
ATOM 652 O O . TYR A 1 84 ? 1.075 -3.851 3.703 1.00 95.00 84 TYR A O 1
ATOM 660 N N . LEU A 1 85 ? -0.571 -5.072 4.629 1.00 96.62 85 LEU A N 1
ATOM 661 C CA . LEU A 1 85 ? -0.663 -6.016 3.513 1.00 96.62 85 LEU A CA 1
ATOM 662 C C . LEU A 1 85 ? -1.053 -5.302 2.209 1.00 96.62 85 LEU A C 1
ATOM 664 O O . LEU A 1 85 ? -0.417 -5.497 1.176 1.00 96.62 85 LEU A O 1
ATOM 668 N N . GLY A 1 86 ? -2.053 -4.420 2.269 1.00 96.94 86 GLY A N 1
ATOM 669 C CA . GLY A 1 86 ? -2.437 -3.593 1.130 1.00 96.94 86 GLY A CA 1
ATOM 670 C C . GLY A 1 86 ? -1.312 -2.661 0.664 1.00 96.94 86 GLY A C 1
ATOM 671 O O . GLY A 1 86 ? -1.085 -2.537 -0.536 1.00 96.94 86 GLY A O 1
ATOM 672 N N . ASN A 1 87 ? -0.557 -2.057 1.590 1.00 95.38 87 ASN A N 1
ATOM 673 C CA . ASN A 1 87 ? 0.627 -1.259 1.248 1.00 95.38 87 ASN A CA 1
ATOM 674 C C . ASN A 1 87 ? 1.714 -2.087 0.557 1.00 95.38 87 ASN A C 1
ATOM 676 O O . ASN A 1 87 ? 2.274 -1.615 -0.426 1.00 95.38 87 ASN A O 1
ATOM 680 N N . ALA A 1 88 ? 1.991 -3.301 1.038 1.00 95.25 88 ALA A N 1
ATOM 681 C CA . ALA A 1 88 ? 2.993 -4.183 0.449 1.00 95.25 88 ALA A CA 1
ATOM 682 C C . ALA A 1 88 ? 2.628 -4.563 -0.995 1.00 95.25 88 ALA A C 1
ATOM 684 O O . ALA A 1 88 ? 3.476 -4.501 -1.879 1.00 95.25 88 ALA A O 1
ATOM 685 N N . LEU A 1 89 ? 1.353 -4.875 -1.258 1.00 97.12 89 LEU A N 1
ATOM 686 C CA . LEU A 1 89 ? 0.864 -5.160 -2.611 1.00 97.12 89 LEU A CA 1
ATOM 687 C C . LEU A 1 89 ? 0.959 -3.941 -3.538 1.00 97.12 89 LEU A C 1
ATOM 689 O O . LEU A 1 89 ? 1.417 -4.066 -4.672 1.00 97.12 89 LEU A O 1
ATOM 693 N N . ILE A 1 90 ? 0.574 -2.757 -3.050 1.00 96.62 90 ILE A N 1
ATOM 694 C CA . ILE A 1 90 ? 0.703 -1.506 -3.811 1.00 96.62 90 ILE A CA 1
ATOM 695 C C . ILE A 1 90 ? 2.175 -1.220 -4.127 1.00 96.62 90 ILE A C 1
ATOM 697 O O . ILE A 1 90 ? 2.500 -0.947 -5.280 1.00 96.62 90 ILE A O 1
ATOM 701 N N . GLY A 1 91 ? 3.060 -1.310 -3.131 1.00 94.12 91 GLY A N 1
ATOM 702 C CA . GLY A 1 91 ? 4.499 -1.108 -3.296 1.00 94.12 91 GLY A CA 1
ATOM 703 C C . GLY A 1 91 ? 5.092 -2.077 -4.315 1.00 94.12 91 GLY A C 1
ATOM 704 O O . GLY A 1 91 ? 5.697 -1.640 -5.288 1.00 94.12 91 GLY A O 1
ATOM 705 N N . ALA A 1 92 ? 4.820 -3.377 -4.171 1.00 94.38 92 ALA A N 1
ATOM 706 C CA . ALA A 1 92 ? 5.278 -4.398 -5.111 1.00 94.38 92 ALA A CA 1
ATOM 707 C C . ALA A 1 92 ? 4.802 -4.125 -6.548 1.00 94.38 92 ALA A C 1
ATOM 709 O O . ALA A 1 92 ? 5.588 -4.233 -7.488 1.00 94.38 92 ALA A O 1
ATOM 710 N N . GLY A 1 93 ? 3.542 -3.721 -6.732 1.00 94.69 93 GLY A N 1
ATOM 711 C CA . GLY A 1 93 ? 3.020 -3.371 -8.050 1.00 94.69 93 GLY A CA 1
A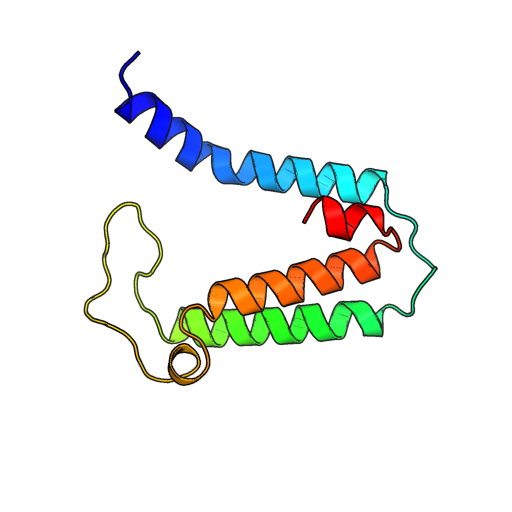TOM 712 C C . GLY A 1 93 ? 3.703 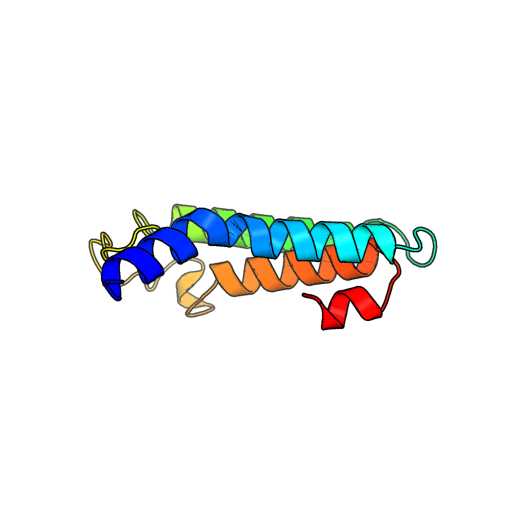-2.148 -8.668 1.00 94.69 93 GLY A C 1
ATOM 713 O O . GLY A 1 93 ? 4.041 -2.174 -9.852 1.00 94.69 93 GLY A O 1
ATOM 714 N N . TRP A 1 94 ? 4.000 -1.117 -7.872 1.00 93.38 94 TRP A N 1
ATOM 715 C CA . TRP A 1 94 ? 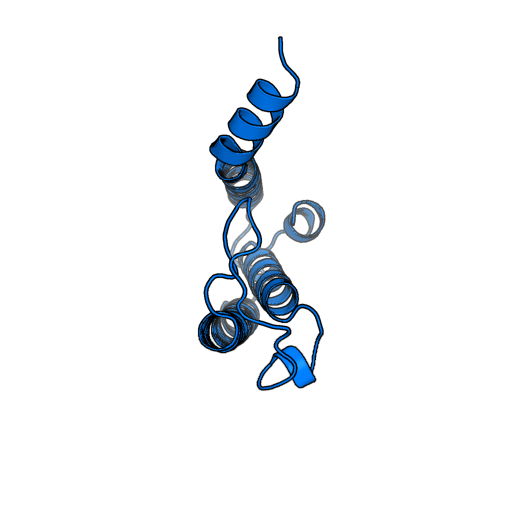4.808 0.023 -8.321 1.00 93.38 94 TRP A CA 1
ATOM 716 C C . TRP A 1 94 ? 6.244 -0.370 -8.664 1.00 93.38 94 TRP A C 1
ATOM 718 O O . TRP A 1 94 ? 6.772 0.104 -9.669 1.00 93.38 94 TRP A O 1
ATOM 728 N N . CYS A 1 95 ? 6.863 -1.268 -7.897 1.00 93.00 95 CYS A N 1
ATOM 729 C CA . CYS A 1 95 ? 8.189 -1.788 -8.216 1.00 93.00 95 CYS A CA 1
ATOM 730 C C . CYS A 1 95 ? 8.193 -2.514 -9.569 1.00 93.00 95 CYS A C 1
ATOM 732 O O . CYS A 1 95 ? 9.069 -2.249 -10.393 1.00 93.00 95 CYS A O 1
ATOM 734 N N . VAL A 1 96 ? 7.176 -3.337 -9.854 1.00 93.00 96 VAL A N 1
ATOM 735 C CA . VAL A 1 96 ? 7.003 -3.979 -11.171 1.00 93.00 96 VAL A CA 1
ATOM 736 C C . VAL A 1 96 ? 6.821 -2.936 -12.279 1.00 93.00 96 VAL A C 1
ATOM 738 O O . VAL A 1 96 ? 7.502 -3.014 -13.299 1.00 93.00 96 VAL A O 1
ATOM 741 N N . LEU A 1 97 ? 5.959 -1.931 -12.078 1.00 92.56 97 LEU A N 1
ATOM 742 C CA . LEU A 1 97 ? 5.729 -0.861 -13.063 1.00 92.56 97 LEU A CA 1
ATOM 743 C C . LEU A 1 97 ? 6.978 -0.014 -13.327 1.00 92.56 97 LEU A C 1
ATOM 745 O O . LEU A 1 97 ? 7.175 0.450 -14.448 1.00 92.56 97 LEU A O 1
ATOM 749 N N . SER A 1 98 ? 7.829 0.172 -12.317 1.00 92.31 98 SER A N 1
ATOM 750 C CA . SER A 1 98 ? 9.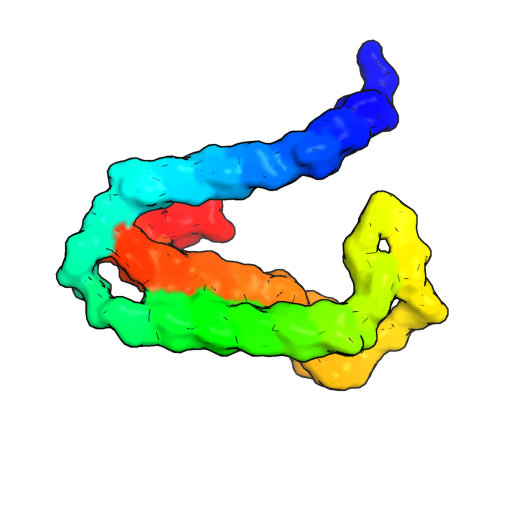078 0.922 -12.459 1.00 92.31 98 SER A CA 1
ATOM 751 C C . SER A 1 98 ? 10.093 0.226 -13.371 1.00 92.31 98 SER A C 1
ATOM 753 O O . SER A 1 98 ? 11.017 0.877 -13.853 1.00 92.31 98 SER A O 1
ATOM 755 N N . GLY A 1 99 ? 9.965 -1.091 -13.579 1.00 90.94 99 GLY A N 1
ATOM 756 C CA . GLY A 1 99 ? 10.925 -1.899 -14.333 1.00 90.94 99 GLY A CA 1
ATOM 757 C C . GLY A 1 99 ? 12.323 -1.983 -13.705 1.00 90.94 99 GLY A C 1
ATOM 758 O O . GLY A 1 99 ? 13.258 -2.441 -14.362 1.00 90.94 99 GLY A O 1
ATOM 759 N N . SER A 1 100 ? 12.485 -1.541 -12.453 1.00 90.00 100 SER A N 1
ATOM 760 C C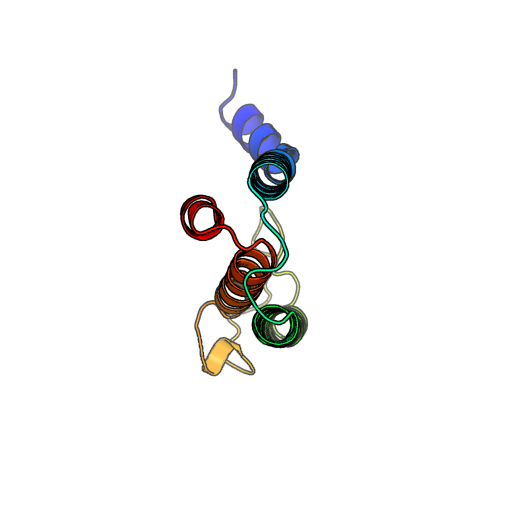A . SER A 1 100 ? 13.766 -1.443 -11.755 1.00 90.00 100 SER A CA 1
ATOM 761 C C . SER A 1 100 ? 13.782 -2.326 -10.511 1.00 90.00 100 SER A C 1
ATOM 763 O O . SER A 1 100 ? 13.024 -2.106 -9.570 1.00 90.00 100 SER A O 1
ATOM 765 N N . VAL A 1 101 ? 14.687 -3.310 -10.465 1.00 88.56 101 VAL A N 1
ATOM 766 C CA . VAL A 1 101 ? 14.850 -4.190 -9.288 1.00 88.56 101 VAL A CA 1
ATOM 767 C C . VAL A 1 101 ? 15.236 -3.388 -8.041 1.00 88.56 101 VAL A C 1
ATOM 769 O O . VAL A 1 101 ? 14.821 -3.731 -6.938 1.00 88.56 101 VAL A O 1
ATOM 772 N N . ALA A 1 102 ? 15.955 -2.272 -8.214 1.00 91.00 102 ALA A N 1
ATOM 773 C CA . ALA A 1 102 ? 16.313 -1.372 -7.120 1.00 91.00 102 ALA A CA 1
ATOM 774 C C . ALA A 1 102 ? 15.083 -0.821 -6.376 1.00 91.00 102 ALA A C 1
ATOM 776 O O . ALA A 1 102 ? 15.173 -0.545 -5.182 1.00 91.00 102 ALA A O 1
ATOM 777 N N . ALA A 1 103 ? 13.923 -0.718 -7.037 1.00 91.56 103 ALA A N 1
ATOM 778 C CA . ALA A 1 103 ? 12.694 -0.261 -6.398 1.00 91.56 103 ALA A CA 1
ATOM 779 C C . ALA A 1 103 ? 12.250 -1.179 -5.245 1.00 91.56 103 ALA A C 1
ATOM 781 O O . ALA A 1 103 ? 11.783 -0.671 -4.234 1.00 91.56 103 ALA A O 1
ATOM 782 N N . PHE A 1 104 ? 12.478 -2.497 -5.339 1.00 90.38 104 PHE A N 1
ATOM 783 C CA . PHE A 1 104 ? 12.161 -3.462 -4.271 1.00 90.38 104 PHE A CA 1
ATOM 784 C C . PHE A 1 104 ? 13.082 -3.375 -3.048 1.00 90.38 104 PHE A C 1
ATOM 786 O O . PHE A 1 104 ? 12.792 -3.985 -2.028 1.00 90.38 104 PHE A O 1
ATOM 793 N N . ILE A 1 105 ? 14.217 -2.683 -3.164 1.00 90.06 105 ILE A N 1
ATOM 794 C CA . ILE A 1 105 ? 15.132 -2.444 -2.039 1.00 90.06 105 ILE A CA 1
ATOM 795 C C . ILE A 1 105 ? 14.779 -1.121 -1.348 1.00 90.06 105 ILE A C 1
ATOM 797 O O . ILE A 1 105 ? 15.011 -0.958 -0.154 1.00 90.06 105 ILE A O 1
ATOM 801 N N . ILE A 1 106 ? 14.238 -0.165 -2.109 1.00 87.00 106 ILE A N 1
ATOM 802 C CA . ILE A 1 106 ? 13.861 1.166 -1.621 1.00 87.00 106 ILE A CA 1
ATOM 803 C C . ILE A 1 106 ? 12.501 1.139 -0.900 1.00 87.00 106 ILE A C 1
ATOM 805 O O . ILE A 1 106 ? 12.313 1.902 0.048 1.00 87.00 106 ILE A O 1
ATOM 809 N N . PHE A 1 107 ? 11.568 0.298 -1.359 1.00 77.56 107 PHE A N 1
ATOM 810 C CA . PHE A 1 107 ? 10.226 0.109 -0.789 1.00 77.56 107 PHE A CA 1
ATOM 811 C C . PHE A 1 107 ? 10.140 -1.109 0.126 1.00 77.56 107 PHE A C 1
ATOM 813 O O . PHE A 1 107 ? 9.461 -0.984 1.173 1.00 77.56 107 PHE A O 1
#

Radius of gyration: 16.81 Å; Cα contacts (8 Å, |Δi|>4): 112; chains: 1; bounding box: 30×34×44 Å

Foldseek 3Di:
DDPVVVVVVCVVCVVVLVVVLVVVLLVQFDADPDDLCQLVVLLVVLVVLLVQVPVQFDPPDDPDPPTPDDGCDTCCVVPVCSNVVSVVSNQVSVNVRRVGPVSVVSD